Protein AF-A0A849FMC7-F1 (afdb_monomer_lite)

Foldseek 3Di:
DPQAEDELVRDDDPDDDDDDFQDPPPTDDPVCVVPDPHHYDYDDDDDDPDDDRVVVVCVSCVSVVVVVVVDPDPPDDDPVVVVVVVVVVVCVVDPPSVVVVVVVVD

Structure (mmCIF, N/CA/C/O backbone):
data_AF-A0A849FMC7-F1
#
_entry.id   AF-A0A849FMC7-F1
#
loop_
_atom_site.group_PDB
_atom_site.id
_atom_site.type_symbol
_atom_site.label_atom_id
_atom_site.label_alt_id
_atom_site.label_comp_id
_atom_site.label_asym_id
_atom_site.label_entity_id
_atom_site.label_seq_id
_atom_site.pdbx_PDB_ins_code
_atom_site.Cartn_x
_atom_site.Cartn_y
_atom_site.Cartn_z
_atom_site.occupancy
_atom_site.B_iso_or_equiv
_atom_site.auth_seq_id
_atom_site.auth_comp_id
_atom_site.auth_asym_id
_atom_site.auth_atom_id
_atom_site.pdbx_PDB_model_num
ATOM 1 N N . PRO A 1 1 ? 16.428 -19.065 -7.438 1.00 40.06 1 PRO A N 1
ATOM 2 C CA . PRO A 1 1 ? 15.415 -18.124 -6.911 1.00 40.06 1 PRO A CA 1
ATOM 3 C C . PRO A 1 1 ? 14.634 -17.532 -8.083 1.00 40.06 1 PRO A C 1
ATOM 5 O O . PRO A 1 1 ? 15.209 -16.782 -8.868 1.00 40.06 1 PRO A O 1
ATOM 8 N N . ASN A 1 2 ? 13.383 -17.953 -8.272 1.00 37.47 2 ASN A N 1
ATOM 9 C CA . ASN A 1 2 ? 12.539 -17.358 -9.305 1.00 37.47 2 ASN A CA 1
ATOM 10 C C . ASN A 1 2 ? 12.241 -15.921 -8.863 1.00 37.47 2 ASN A C 1
ATOM 12 O O . ASN A 1 2 ? 11.442 -15.686 -7.964 1.00 37.47 2 ASN A O 1
ATOM 16 N N . ASN A 1 3 ? 13.007 -14.978 -9.414 1.00 51.50 3 ASN A N 1
ATOM 17 C CA . ASN A 1 3 ? 12.867 -13.540 -9.209 1.00 51.50 3 ASN A CA 1
ATOM 18 C C . ASN A 1 3 ? 11.619 -13.058 -9.963 1.00 51.50 3 ASN A C 1
ATOM 20 O O . ASN A 1 3 ? 11.740 -12.302 -10.929 1.00 51.50 3 ASN A O 1
ATOM 24 N N . ASP A 1 4 ? 10.434 -13.505 -9.549 1.00 63.59 4 ASP A N 1
ATOM 25 C CA . ASP A 1 4 ? 9.171 -13.138 -10.190 1.00 63.59 4 ASP A CA 1
ATOM 26 C C . ASP A 1 4 ? 8.816 -11.701 -9.797 1.00 63.59 4 ASP A C 1
ATOM 28 O O . ASP A 1 4 ? 8.064 -11.391 -8.872 1.00 63.59 4 ASP A O 1
ATOM 32 N N . THR A 1 5 ? 9.488 -10.788 -10.491 1.00 79.94 5 THR A N 1
ATOM 33 C CA . THR A 1 5 ? 9.199 -9.368 -10.479 1.00 79.94 5 THR A CA 1
ATOM 34 C C . THR A 1 5 ? 7.992 -9.131 -11.374 1.00 79.94 5 THR A C 1
ATOM 36 O O . THR A 1 5 ? 8.040 -9.418 -12.567 1.00 79.94 5 THR A O 1
ATOM 39 N N . CYS A 1 6 ? 6.935 -8.564 -10.810 1.00 89.81 6 CYS A N 1
ATOM 40 C CA . CYS A 1 6 ? 5.720 -8.189 -11.516 1.00 89.81 6 CYS A CA 1
ATOM 41 C C . CYS A 1 6 ? 5.641 -6.661 -11.625 1.00 89.81 6 CYS A C 1
ATOM 43 O O . CYS A 1 6 ? 5.912 -5.938 -10.659 1.00 89.81 6 CYS A O 1
ATOM 45 N N . PHE A 1 7 ? 5.274 -6.151 -12.800 1.00 92.94 7 PHE A N 1
ATOM 46 C CA . PHE A 1 7 ? 4.960 -4.734 -12.945 1.00 92.94 7 PHE A CA 1
ATOM 47 C C . PHE A 1 7 ? 3.591 -4.424 -12.342 1.00 92.94 7 PHE A C 1
ATOM 49 O O . PHE A 1 7 ? 2.678 -5.246 -12.365 1.00 92.94 7 PHE A O 1
ATOM 56 N N . LEU A 1 8 ? 3.442 -3.207 -11.814 1.00 92.75 8 LEU A N 1
ATOM 57 C CA . LEU A 1 8 ? 2.209 -2.757 -11.166 1.00 92.75 8 LEU A CA 1
ATOM 58 C C . LEU A 1 8 ? 0.958 -2.938 -12.040 1.00 92.75 8 LEU A C 1
ATOM 60 O O . LEU A 1 8 ? -0.099 -3.292 -11.524 1.00 92.75 8 LEU A O 1
ATOM 64 N N . GLU A 1 9 ? 1.081 -2.716 -13.347 1.00 90.75 9 GLU A N 1
ATOM 65 C CA . GLU A 1 9 ? -0.028 -2.810 -14.304 1.00 90.75 9 GLU A CA 1
ATOM 66 C C . GLU A 1 9 ? -0.541 -4.253 -14.455 1.00 90.75 9 GLU A C 1
ATOM 68 O O . GLU A 1 9 ? -1.755 -4.500 -14.479 1.00 90.75 9 GLU A O 1
ATOM 73 N N . ASP A 1 10 ? 0.390 -5.208 -14.450 1.00 91.19 10 ASP A N 1
ATOM 74 C CA . ASP A 1 10 ? 0.130 -6.635 -14.641 1.00 91.19 10 ASP A CA 1
ATOM 75 C C . ASP A 1 10 ? -0.288 -7.341 -13.345 1.00 91.19 10 ASP A C 1
ATOM 77 O O . ASP A 1 10 ? -0.806 -8.456 -13.380 1.00 91.19 10 ASP A O 1
ATOM 81 N N . PHE A 1 11 ? -0.115 -6.696 -12.188 1.00 91.19 11 PHE A N 1
ATOM 82 C CA . PHE A 1 11 ? -0.401 -7.310 -10.897 1.00 91.19 11 PHE A CA 1
ATOM 83 C C . PHE A 1 11 ? -1.893 -7.628 -10.723 1.00 91.19 11 PHE A C 1
ATOM 85 O O . PHE A 1 11 ? -2.765 -6.755 -10.832 1.00 91.19 11 PHE A O 1
ATOM 92 N N . VAL A 1 12 ? -2.201 -8.889 -10.418 1.00 87.38 12 VAL A N 1
ATOM 93 C CA . VAL A 1 12 ? -3.565 -9.381 -10.188 1.00 87.38 12 VAL A CA 1
ATOM 94 C C . VAL A 1 12 ? -3.790 -9.559 -8.688 1.00 87.38 12 VAL A C 1
ATOM 96 O O . VAL A 1 12 ? -3.067 -10.295 -8.029 1.00 87.38 12 VAL A O 1
ATOM 99 N N . MET A 1 13 ? -4.809 -8.884 -8.149 1.00 86.69 13 MET A N 1
ATOM 100 C CA . MET A 1 13 ? -5.241 -9.054 -6.759 1.00 86.69 13 MET A CA 1
ATOM 101 C C . MET A 1 13 ? -6.377 -10.067 -6.683 1.00 86.69 13 MET A C 1
ATOM 103 O O . MET A 1 13 ? -7.539 -9.695 -6.791 1.00 86.69 13 MET A O 1
ATOM 107 N N . ASP A 1 14 ? -6.043 -11.339 -6.515 1.00 86.44 14 ASP A N 1
ATOM 108 C CA . ASP A 1 14 ? -6.998 -12.443 -6.358 1.00 86.44 14 ASP A CA 1
ATOM 109 C C . ASP A 1 14 ? -7.019 -13.034 -4.935 1.00 86.44 14 ASP A C 1
ATOM 111 O O . ASP A 1 14 ? -7.977 -13.705 -4.548 1.00 86.44 14 ASP A O 1
ATOM 115 N N . LYS A 1 15 ? -5.996 -12.736 -4.129 1.00 87.81 15 LYS A N 1
ATOM 116 C CA . LYS A 1 15 ? -5.844 -13.160 -2.732 1.00 87.81 15 LYS A CA 1
ATOM 117 C C . LYS A 1 15 ? -5.614 -11.972 -1.798 1.00 87.81 15 LYS A C 1
ATOM 119 O O . LYS A 1 15 ? -5.397 -10.842 -2.229 1.00 87.81 15 LYS A O 1
ATOM 124 N N . LYS A 1 16 ? -5.644 -12.230 -0.486 1.00 90.19 16 LYS A N 1
ATOM 125 C CA . LYS A 1 16 ? -5.228 -11.240 0.519 1.00 90.19 16 LYS A CA 1
ATOM 126 C C . LYS A 1 16 ? -3.765 -10.866 0.267 1.00 90.19 16 LYS A C 1
ATOM 128 O O . LYS A 1 16 ? -2.913 -11.747 0.201 1.00 90.19 16 LYS A O 1
ATOM 133 N N . THR A 1 17 ? -3.486 -9.573 0.140 1.00 91.56 17 THR A N 1
ATOM 134 C CA . THR A 1 17 ? -2.156 -9.059 -0.210 1.00 91.56 17 THR A CA 1
ATOM 135 C C . THR A 1 17 ? -1.663 -8.105 0.868 1.00 91.56 17 THR A C 1
ATOM 137 O O . THR A 1 17 ? -2.371 -7.173 1.245 1.00 91.56 17 THR A O 1
ATOM 140 N N . ALA A 1 18 ? -0.433 -8.318 1.331 1.00 93.38 18 ALA A N 1
ATOM 141 C CA . ALA A 1 18 ? 0.309 -7.365 2.144 1.00 93.38 18 ALA A CA 1
ATOM 142 C C . ALA A 1 18 ? 1.427 -6.758 1.291 1.00 93.38 18 ALA A C 1
ATOM 144 O O . ALA A 1 18 ? 2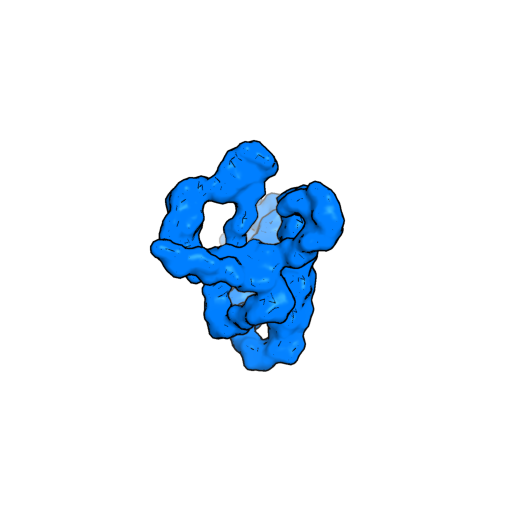.163 -7.479 0.619 1.00 93.38 18 ALA A O 1
ATOM 145 N N . LEU A 1 19 ? 1.536 -5.431 1.304 1.00 93.31 19 LEU A N 1
ATOM 146 C CA . LEU A 1 19 ? 2.592 -4.706 0.607 1.00 93.31 19 LEU A CA 1
ATOM 147 C C . LEU A 1 19 ? 3.618 -4.233 1.629 1.00 93.31 19 LEU A C 1
ATOM 149 O O . LEU A 1 19 ? 3.269 -3.533 2.580 1.00 93.31 19 LEU A O 1
ATOM 153 N N . PHE A 1 20 ? 4.876 -4.592 1.405 1.00 93.06 20 PHE A N 1
ATOM 154 C CA . PHE A 1 20 ? 5.991 -4.153 2.229 1.00 93.06 20 PHE A CA 1
ATOM 155 C C . PHE A 1 20 ? 6.788 -3.092 1.478 1.00 93.06 20 PHE A C 1
ATOM 157 O O . PHE A 1 20 ? 7.164 -3.281 0.322 1.00 93.06 20 PHE A O 1
ATOM 164 N N . PHE A 1 21 ? 7.063 -1.980 2.153 1.00 90.62 21 PHE A N 1
ATOM 165 C CA . PHE A 1 21 ? 7.861 -0.882 1.624 1.00 90.62 21 PHE A CA 1
ATOM 166 C C . PHE A 1 21 ? 9.110 -0.721 2.491 1.00 90.62 21 PHE A C 1
ATOM 168 O O . PHE A 1 21 ? 9.013 -0.658 3.716 1.00 90.62 21 PHE A O 1
ATOM 175 N N . GLY A 1 22 ? 10.281 -0.705 1.857 1.00 84.44 22 GLY A N 1
ATOM 176 C CA . GLY A 1 22 ? 11.570 -0.603 2.538 1.00 84.44 22 GLY A CA 1
ATOM 177 C C . GLY A 1 22 ? 11.948 0.832 2.893 1.00 84.44 22 GLY A C 1
ATOM 178 O O . GLY A 1 22 ? 11.546 1.760 2.204 1.00 84.44 22 GLY A O 1
ATOM 179 N N . THR A 1 23 ? 12.747 1.045 3.935 1.00 79.56 23 THR A N 1
ATOM 180 C CA . THR A 1 23 ? 13.190 2.404 4.295 1.00 79.56 23 THR A CA 1
ATOM 181 C C . THR A 1 23 ? 14.135 2.982 3.235 1.00 79.56 23 THR A C 1
ATOM 183 O O . THR A 1 23 ? 14.787 2.241 2.504 1.00 79.56 23 THR A O 1
ATOM 186 N N . GLU A 1 24 ? 14.255 4.312 3.160 1.00 70.69 24 GLU A N 1
ATOM 187 C CA . GLU A 1 24 ? 15.133 4.980 2.177 1.00 70.69 24 GLU A CA 1
ATOM 188 C C . GLU A 1 24 ? 16.615 4.593 2.317 1.00 70.69 24 GLU A C 1
ATOM 190 O O . GLU A 1 24 ? 17.373 4.708 1.358 1.00 70.69 24 GLU A O 1
ATOM 195 N N . LYS A 1 25 ? 17.032 4.151 3.509 1.00 68.06 25 LYS A N 1
ATOM 196 C CA . LYS A 1 25 ? 18.434 3.875 3.835 1.00 68.06 25 LYS A CA 1
ATOM 197 C C . LYS A 1 25 ? 18.811 2.411 3.637 1.00 68.06 25 LYS A C 1
ATOM 199 O O . LYS A 1 25 ? 19.817 2.125 2.997 1.00 68.06 25 LYS A O 1
ATOM 204 N N . ASP A 1 26 ? 17.995 1.511 4.180 1.00 73.31 26 ASP A N 1
ATOM 205 C CA . ASP A 1 26 ? 18.319 0.084 4.277 1.00 73.31 26 ASP A CA 1
ATOM 206 C C . ASP A 1 26 ? 17.413 -0.785 3.392 1.00 73.31 26 ASP A C 1
ATOM 208 O O . ASP A 1 26 ? 17.641 -1.986 3.254 1.00 73.31 26 ASP A O 1
ATOM 212 N N . GLY A 1 27 ? 16.389 -0.193 2.767 1.00 82.00 27 GLY A N 1
ATOM 213 C CA . GLY A 1 27 ? 15.417 -0.924 1.967 1.00 82.00 27 GLY A CA 1
ATOM 214 C C . GLY A 1 27 ? 14.571 -1.876 2.815 1.00 82.00 27 GLY A C 1
ATOM 215 O O . GLY A 1 27 ? 14.167 -1.553 3.936 1.00 82.00 27 GLY A O 1
ATOM 216 N N . LEU A 1 28 ? 14.215 -3.023 2.233 1.00 87.06 28 LEU A N 1
ATOM 217 C CA . LEU A 1 28 ? 13.494 -4.093 2.923 1.00 87.06 28 LEU A CA 1
ATOM 218 C C . LEU A 1 28 ? 14.479 -4.987 3.675 1.00 87.06 28 LEU A C 1
ATOM 220 O O . LEU A 1 28 ? 15.585 -5.244 3.200 1.00 87.06 28 LEU A O 1
ATOM 224 N N . SER A 1 29 ? 14.057 -5.496 4.833 1.00 89.12 29 SER A N 1
ATOM 225 C CA . SER A 1 29 ? 14.874 -6.448 5.580 1.00 89.12 29 SER A CA 1
ATOM 226 C C . SER A 1 29 ? 15.037 -7.752 4.792 1.00 89.12 29 SER A C 1
ATOM 228 O O . SER A 1 29 ? 14.185 -8.122 3.976 1.00 89.12 29 SER A O 1
ATOM 230 N N . LYS A 1 30 ? 16.138 -8.467 5.040 1.00 87.94 30 LYS A N 1
ATOM 231 C CA . LYS A 1 30 ? 16.428 -9.725 4.338 1.00 87.94 30 LYS A CA 1
ATOM 232 C C . LYS A 1 30 ? 15.352 -10.774 4.593 1.00 87.94 30 LYS A C 1
ATOM 234 O O . LYS A 1 30 ? 15.024 -11.522 3.684 1.00 87.94 30 LYS A O 1
ATOM 239 N N . GLU A 1 31 ? 14.795 -10.790 5.796 1.00 90.62 31 GLU A N 1
ATOM 240 C CA . GLU A 1 31 ? 13.723 -11.692 6.209 1.00 90.62 31 GLU A CA 1
ATOM 241 C C . GLU A 1 31 ? 12.466 -11.437 5.371 1.00 90.62 31 GLU A C 1
ATOM 243 O O . GLU A 1 31 ? 11.920 -12.364 4.784 1.00 90.62 31 GLU A O 1
ATOM 248 N N . VAL A 1 32 ? 12.060 -10.170 5.214 1.00 90.00 32 VAL A N 1
ATOM 249 C CA . VAL A 1 32 ? 10.912 -9.812 4.365 1.00 90.00 32 VAL A CA 1
ATOM 250 C C . VAL A 1 32 ? 11.168 -10.180 2.906 1.00 90.00 32 VAL A C 1
ATOM 252 O O . VAL A 1 32 ? 10.274 -10.686 2.240 1.00 90.00 32 VAL A O 1
ATOM 255 N N . MET A 1 33 ? 12.383 -9.956 2.399 1.00 88.06 33 MET A N 1
ATOM 256 C CA . MET A 1 33 ? 12.731 -10.327 1.024 1.00 88.06 33 MET A CA 1
ATOM 257 C C . MET A 1 33 ? 12.741 -11.844 0.789 1.00 88.06 33 MET A C 1
ATOM 259 O O . MET A 1 33 ? 12.499 -12.270 -0.336 1.00 88.06 33 MET A O 1
ATOM 263 N N . GLN A 1 34 ? 13.054 -12.645 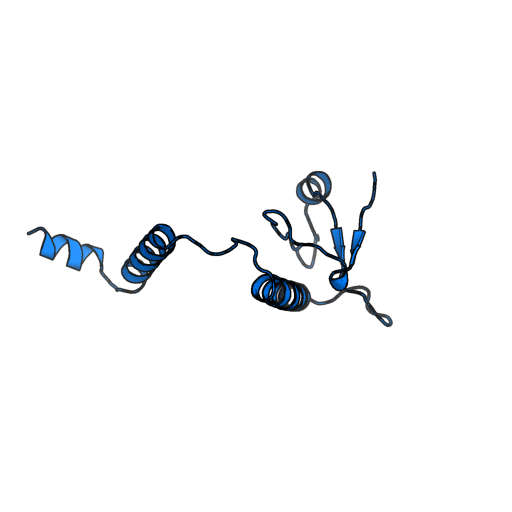1.811 1.00 90.81 34 GLN A N 1
ATOM 264 C CA . GLN A 1 34 ? 13.090 -14.109 1.724 1.00 90.81 34 GLN A CA 1
ATOM 265 C C . GLN A 1 34 ? 11.696 -14.735 1.807 1.00 90.81 34 GLN A C 1
ATOM 267 O O . GLN A 1 34 ? 11.440 -15.712 1.110 1.00 90.81 34 GLN A O 1
ATOM 272 N N . GLU A 1 35 ? 10.807 -14.157 2.615 1.00 92.44 35 GLU A N 1
ATOM 273 C CA . GLU A 1 35 ? 9.435 -14.644 2.818 1.00 92.44 35 GLU A CA 1
ATOM 274 C C . GLU A 1 35 ? 8.422 -14.048 1.823 1.00 92.44 35 GLU A C 1
ATOM 276 O O . GLU A 1 35 ? 7.242 -14.394 1.843 1.00 92.44 35 GLU A O 1
ATOM 281 N N . ALA A 1 36 ? 8.844 -13.119 0.959 1.00 91.75 36 ALA A N 1
ATOM 282 C CA . ALA A 1 36 ? 7.955 -12.499 -0.015 1.00 91.75 36 ALA A CA 1
ATOM 283 C C . ALA A 1 36 ? 7.564 -13.470 -1.142 1.00 91.75 36 ALA A C 1
ATOM 285 O O . ALA A 1 36 ? 8.418 -14.048 -1.811 1.00 91.75 36 ALA A O 1
ATOM 286 N N . ASP A 1 37 ? 6.261 -13.530 -1.436 1.00 90.94 37 ASP A N 1
ATOM 287 C CA . ASP A 1 37 ? 5.706 -14.253 -2.592 1.00 90.94 37 ASP A CA 1
ATOM 288 C C . ASP A 1 37 ? 6.184 -13.688 -3.948 1.00 90.94 37 ASP A C 1
ATOM 290 O O . ASP A 1 37 ? 6.091 -14.363 -4.971 1.00 90.94 37 ASP A O 1
ATOM 294 N N . GLY A 1 38 ? 6.635 -12.430 -3.990 1.00 89.50 38 GLY A N 1
ATOM 295 C CA . GLY A 1 38 ? 7.068 -11.763 -5.217 1.00 89.50 38 GLY A CA 1
ATOM 296 C C . GLY A 1 38 ? 7.403 -10.287 -5.014 1.00 89.50 38 GLY A C 1
ATOM 297 O O . GLY A 1 38 ? 7.211 -9.728 -3.932 1.00 89.50 38 GLY A O 1
ATOM 298 N N . PHE A 1 39 ? 7.892 -9.641 -6.076 1.00 90.31 39 PHE A N 1
ATOM 299 C CA . PHE A 1 39 ? 8.331 -8.241 -6.037 1.00 90.31 39 PHE A CA 1
ATOM 300 C C . PHE A 1 39 ? 7.522 -7.378 -7.002 1.00 90.31 39 PHE A C 1
ATOM 302 O O . PHE A 1 39 ? 7.463 -7.660 -8.196 1.00 90.31 39 PHE A O 1
ATOM 309 N N . LEU A 1 40 ? 6.938 -6.291 -6.499 1.00 91.62 40 LEU A N 1
ATOM 310 C CA . LEU A 1 40 ? 6.157 -5.346 -7.294 1.00 91.62 40 LEU A CA 1
ATOM 311 C C . LEU A 1 40 ? 7.028 -4.163 -7.731 1.00 91.62 40 LEU A C 1
ATOM 313 O O . LEU A 1 40 ? 7.699 -3.556 -6.895 1.00 91.62 40 LEU A O 1
ATOM 317 N N . LYS A 1 41 ? 7.000 -3.801 -9.0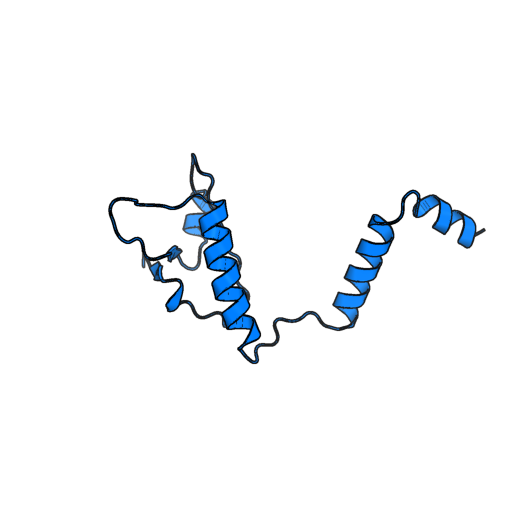17 1.00 91.25 41 LYS A N 1
ATOM 318 C CA . LYS A 1 41 ? 7.745 -2.645 -9.543 1.00 91.25 41 LYS A CA 1
ATOM 319 C C . LYS A 1 41 ? 6.853 -1.645 -10.264 1.00 91.25 41 LYS A C 1
ATOM 321 O O . LYS A 1 41 ? 5.986 -2.009 -11.055 1.00 91.25 41 LYS A O 1
ATOM 326 N N . ILE A 1 42 ? 7.134 -0.365 -10.031 1.00 92.25 42 ILE A N 1
ATOM 327 C CA . ILE A 1 42 ? 6.646 0.734 -10.865 1.00 92.25 42 ILE A CA 1
ATOM 328 C C . ILE A 1 42 ? 7.629 0.867 -12.041 1.00 92.25 42 ILE A C 1
ATOM 330 O O . ILE A 1 42 ? 8.834 0.958 -11.789 1.00 92.25 42 ILE A O 1
ATOM 334 N N . PRO A 1 43 ? 7.169 0.862 -13.303 1.00 89.69 43 PRO A N 1
ATOM 335 C CA . PRO A 1 43 ? 8.043 1.095 -14.448 1.00 89.69 43 PRO A CA 1
ATOM 336 C C . PRO A 1 43 ? 8.741 2.457 -14.340 1.00 89.69 43 PRO A C 1
ATOM 338 O O . PRO A 1 43 ? 8.080 3.494 -14.287 1.00 89.69 43 PRO A O 1
ATOM 341 N N . MET A 1 44 ? 10.075 2.457 -14.293 1.00 91.00 44 MET A N 1
ATOM 342 C CA . MET A 1 44 ? 10.883 3.679 -14.323 1.00 91.00 44 MET A CA 1
ATOM 343 C C . MET A 1 44 ? 11.264 4.001 -15.768 1.00 91.00 44 MET A C 1
ATOM 345 O O . MET A 1 44 ? 11.713 3.126 -16.506 1.00 91.00 44 MET A O 1
ATOM 349 N N . VAL A 1 45 ? 11.107 5.262 -16.167 1.00 87.75 45 VAL A N 1
ATOM 350 C CA . VAL A 1 45 ? 11.536 5.768 -17.477 1.00 87.75 45 VAL A CA 1
ATOM 351 C C . VAL A 1 45 ? 12.465 6.956 -17.244 1.00 87.75 45 VAL A C 1
ATOM 353 O O . VAL A 1 45 ? 12.094 7.909 -16.560 1.00 87.75 45 VAL A O 1
ATOM 356 N N . GLY A 1 46 ? 13.671 6.907 -17.813 1.00 87.38 46 GLY A N 1
ATOM 357 C CA . GLY A 1 46 ? 14.701 7.936 -17.645 1.00 87.38 46 GLY A CA 1
ATOM 358 C C . GLY A 1 46 ? 15.850 7.489 -16.739 1.00 87.38 46 GLY A C 1
ATOM 359 O O . GLY A 1 46 ? 16.120 6.300 -16.613 1.00 87.38 46 GLY A O 1
ATOM 360 N N . PHE A 1 47 ? 16.553 8.453 -16.140 1.00 88.44 47 PHE A N 1
ATOM 361 C CA . PHE A 1 47 ? 17.788 8.202 -15.381 1.00 88.44 47 PHE A CA 1
ATOM 362 C C . PHE A 1 47 ? 17.571 7.873 -13.899 1.00 88.44 47 PHE A C 1
ATOM 364 O O . PHE A 1 47 ? 18.527 7.524 -13.215 1.00 88.44 47 PHE A O 1
ATOM 371 N N . THR A 1 48 ? 16.350 8.033 -13.381 1.00 87.94 48 THR A N 1
ATOM 372 C CA . THR A 1 48 ? 16.063 7.717 -11.978 1.00 87.94 48 THR A CA 1
ATOM 373 C C . THR A 1 48 ? 15.763 6.234 -11.822 1.00 87.94 48 THR A C 1
ATOM 375 O O . THR A 1 48 ? 14.952 5.673 -12.556 1.00 87.94 48 THR A O 1
ATOM 378 N N . GLU A 1 49 ? 16.403 5.602 -10.846 1.00 83.62 49 GLU A N 1
ATOM 379 C CA . GLU A 1 49 ? 16.219 4.176 -10.556 1.00 83.62 49 GLU A CA 1
ATOM 380 C C . GLU A 1 49 ? 15.119 3.929 -9.515 1.00 83.62 49 GLU A C 1
ATOM 382 O O . GLU A 1 49 ? 14.681 2.796 -9.321 1.00 83.62 49 GLU A O 1
ATOM 387 N N . SER A 1 50 ? 14.658 4.984 -8.836 1.00 86.38 50 SER A N 1
ATOM 388 C CA . SER A 1 50 ? 13.627 4.889 -7.806 1.00 86.38 50 SER A CA 1
ATOM 389 C C . SER A 1 50 ? 12.825 6.181 -7.655 1.00 86.38 50 SER A C 1
ATOM 391 O O . SER A 1 50 ? 13.202 7.253 -8.137 1.00 86.38 50 SER A O 1
ATOM 393 N N . LEU A 1 51 ? 11.689 6.061 -6.972 1.00 89.38 51 LEU A N 1
ATOM 394 C CA . LEU A 1 51 ? 10.891 7.178 -6.485 1.00 89.38 51 LEU A CA 1
ATOM 395 C C . LEU A 1 51 ? 10.985 7.229 -4.962 1.00 89.38 51 LEU A C 1
ATOM 397 O O . LEU A 1 51 ? 11.260 6.220 -4.310 1.00 89.38 51 LEU A O 1
ATOM 401 N N . ASN A 1 52 ? 10.666 8.388 -4.387 1.00 90.88 52 ASN A N 1
ATOM 402 C CA . ASN A 1 52 ? 10.466 8.499 -2.946 1.00 90.88 52 ASN A CA 1
ATOM 403 C C . ASN A 1 52 ? 9.466 7.431 -2.459 1.00 90.88 52 ASN A C 1
ATOM 405 O O . ASN A 1 52 ? 8.472 7.143 -3.137 1.00 90.88 52 ASN A O 1
ATOM 409 N N . ILE A 1 53 ? 9.709 6.853 -1.280 1.00 90.44 53 ILE A N 1
ATOM 410 C CA . ILE A 1 53 ? 8.869 5.778 -0.740 1.00 90.44 53 ILE A CA 1
ATOM 411 C C . ILE A 1 53 ? 7.396 6.187 -0.624 1.00 90.44 53 ILE A C 1
ATOM 413 O O . ILE A 1 53 ? 6.518 5.414 -1.006 1.00 90.44 53 ILE A O 1
ATOM 417 N N . SER A 1 54 ? 7.109 7.405 -0.158 1.00 93.19 54 SER A N 1
ATOM 418 C CA . SER A 1 54 ? 5.730 7.882 -0.012 1.00 93.19 54 SER A CA 1
ATOM 419 C C . SER A 1 54 ? 5.032 8.011 -1.367 1.00 93.19 54 SER A C 1
ATOM 421 O O . SER A 1 54 ? 3.866 7.642 -1.503 1.00 93.19 54 SER A O 1
ATOM 423 N N . VAL A 1 55 ? 5.768 8.446 -2.395 1.00 93.94 55 VAL A N 1
ATOM 424 C CA . VAL A 1 55 ? 5.271 8.558 -3.771 1.00 93.94 55 VAL A CA 1
ATOM 425 C C . VAL A 1 55 ? 5.013 7.170 -4.356 1.00 93.94 55 VAL A C 1
ATOM 427 O O . VAL A 1 55 ? 3.949 6.9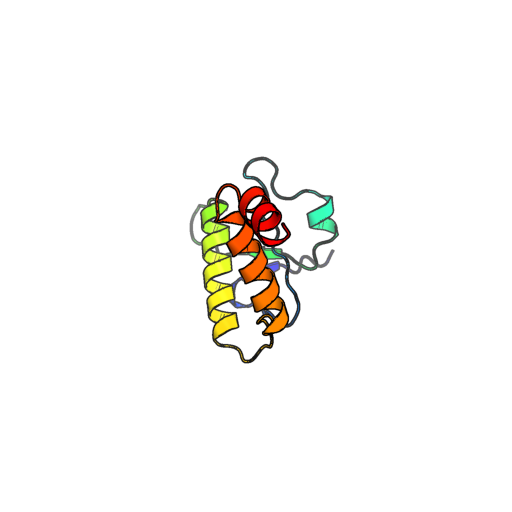34 -4.925 1.00 93.94 55 VAL A O 1
ATOM 430 N N . SER A 1 56 ? 5.936 6.228 -4.155 1.00 93.12 56 SER A N 1
ATOM 431 C CA . SER A 1 56 ? 5.772 4.833 -4.576 1.00 93.12 56 SER A CA 1
ATOM 432 C C . SER A 1 56 ? 4.540 4.191 -3.933 1.00 93.12 56 SER A C 1
ATOM 434 O O . SER A 1 56 ? 3.717 3.592 -4.628 1.00 93.12 56 SER A O 1
ATOM 436 N N . ALA A 1 57 ? 4.372 4.365 -2.618 1.00 94.50 57 ALA A N 1
ATOM 437 C CA . ALA A 1 57 ? 3.221 3.857 -1.880 1.00 94.50 57 ALA A CA 1
ATOM 438 C C . ALA A 1 57 ? 1.909 4.473 -2.381 1.00 94.50 57 ALA A C 1
ATOM 440 O O . ALA A 1 57 ? 0.948 3.743 -2.625 1.00 94.50 57 ALA A O 1
ATOM 441 N N . ALA A 1 58 ? 1.875 5.790 -2.603 1.00 96.50 58 ALA A N 1
ATOM 442 C CA . ALA A 1 58 ? 0.699 6.473 -3.131 1.00 96.50 58 ALA A CA 1
ATOM 443 C C . ALA A 1 58 ? 0.304 5.954 -4.524 1.00 96.50 58 ALA A C 1
ATOM 445 O O . ALA A 1 58 ? -0.867 5.646 -4.745 1.00 96.50 58 ALA A O 1
ATOM 446 N N . ILE A 1 59 ? 1.265 5.801 -5.444 1.00 96.19 59 ILE A N 1
ATOM 447 C CA . ILE A 1 59 ? 1.021 5.286 -6.802 1.00 96.19 59 ILE A CA 1
ATOM 448 C C . ILE A 1 59 ? 0.454 3.865 -6.749 1.00 96.19 59 ILE A C 1
ATOM 450 O O . ILE A 1 59 ? -0.578 3.588 -7.366 1.00 96.19 59 ILE A O 1
ATOM 454 N N . ILE A 1 60 ? 1.099 2.976 -5.986 1.00 95.75 60 ILE A N 1
ATOM 455 C CA . ILE A 1 60 ? 0.682 1.575 -5.872 1.00 95.75 60 ILE A CA 1
ATOM 456 C C . ILE A 1 60 ? -0.716 1.481 -5.257 1.00 95.75 60 ILE A C 1
ATOM 458 O O . ILE A 1 60 ? -1.604 0.862 -5.842 1.00 95.75 60 ILE A O 1
ATOM 462 N N . LEU A 1 61 ? -0.945 2.127 -4.110 1.00 95.56 61 LEU A N 1
ATOM 463 C CA . LEU A 1 61 ? -2.234 2.070 -3.418 1.00 95.56 61 LEU A CA 1
ATOM 464 C C . LEU A 1 61 ? -3.361 2.661 -4.264 1.00 95.56 61 LEU A C 1
ATOM 466 O O . LEU A 1 61 ? -4.442 2.076 -4.326 1.00 95.56 61 LEU A O 1
ATOM 470 N N . GLN A 1 62 ? -3.119 3.781 -4.949 1.00 96.88 62 GLN A N 1
ATOM 471 C CA . GLN A 1 62 ? -4.117 4.396 -5.817 1.00 96.88 62 GLN A CA 1
ATOM 472 C C . GLN A 1 62 ? -4.486 3.476 -6.986 1.00 96.88 62 GLN A C 1
ATOM 474 O O . GLN A 1 62 ? -5.675 3.280 -7.262 1.00 96.88 62 GLN A O 1
ATOM 479 N N . HIS A 1 63 ? -3.489 2.893 -7.658 1.00 95.75 63 HIS A N 1
ATOM 480 C CA . HIS A 1 63 ? -3.706 1.989 -8.786 1.00 95.75 63 HIS A CA 1
ATOM 481 C C . HIS A 1 63 ? -4.479 0.737 -8.354 1.00 95.75 63 HIS A C 1
ATOM 483 O O . HIS A 1 63 ? -5.536 0.424 -8.910 1.00 95.75 63 HIS A O 1
ATOM 489 N N . LEU A 1 64 ? -3.999 0.064 -7.306 1.00 94.19 64 LEU A N 1
ATOM 490 C CA . LEU A 1 64 ? -4.598 -1.167 -6.803 1.00 94.19 64 LEU A CA 1
ATOM 491 C C . LEU A 1 64 ? -6.001 -0.929 -6.240 1.00 94.19 64 LEU A C 1
ATOM 493 O O . LEU A 1 64 ? -6.929 -1.637 -6.619 1.00 94.19 64 LEU A O 1
ATOM 497 N N . SER A 1 65 ? -6.208 0.107 -5.424 1.00 93.12 65 SER A N 1
ATOM 498 C CA . SER A 1 65 ? -7.537 0.447 -4.890 1.00 93.12 65 SER A CA 1
ATOM 499 C C . SER A 1 65 ? -8.540 0.752 -6.006 1.00 93.12 65 SER A C 1
ATOM 501 O O . SER A 1 65 ? -9.690 0.314 -5.949 1.00 93.12 65 SER A O 1
ATOM 503 N N . THR A 1 66 ? -8.104 1.437 -7.069 1.00 93.94 66 THR A N 1
ATOM 504 C CA . THR A 1 66 ? -8.953 1.703 -8.240 1.00 93.94 66 THR A CA 1
ATOM 505 C C . THR A 1 66 ? -9.332 0.410 -8.963 1.00 93.94 66 THR A C 1
ATOM 507 O O . THR A 1 66 ? -10.504 0.216 -9.288 1.00 93.94 66 THR A O 1
ATOM 510 N N . LYS A 1 67 ? -8.368 -0.493 -9.189 1.00 92.44 67 LYS A N 1
ATOM 511 C CA . LYS A 1 67 ? -8.600 -1.802 -9.823 1.00 92.44 67 LYS A CA 1
ATOM 512 C C . LYS A 1 67 ? -9.540 -2.666 -8.975 1.00 92.44 67 LYS A C 1
ATOM 514 O O . LYS A 1 67 ? -10.527 -3.174 -9.497 1.00 92.44 67 LYS A O 1
ATOM 519 N N . LEU A 1 68 ? -9.304 -2.732 -7.665 1.00 91.88 68 LEU A N 1
ATOM 520 C CA . LEU A 1 68 ? -10.100 -3.502 -6.707 1.00 91.88 68 LEU A CA 1
ATOM 521 C C . LEU A 1 68 ? -11.561 -3.044 -6.655 1.00 91.88 68 LEU A C 1
ATOM 523 O O . LEU A 1 68 ? -12.471 -3.865 -6.687 1.00 91.88 68 LEU A O 1
ATOM 527 N N . ARG A 1 69 ? -11.805 -1.727 -6.628 1.00 90.75 69 ARG A N 1
ATOM 528 C CA . ARG A 1 69 ? -13.166 -1.156 -6.609 1.00 90.75 69 ARG A CA 1
ATOM 529 C C . ARG A 1 69 ? -13.946 -1.401 -7.900 1.00 90.75 69 ARG A C 1
ATOM 531 O O . ARG A 1 69 ? -15.169 -1.321 -7.881 1.00 90.75 69 ARG A O 1
ATOM 538 N N . ARG A 1 70 ? -13.253 -1.668 -9.012 1.00 91.06 70 ARG A N 1
ATOM 539 C CA . ARG A 1 70 ? -13.863 -2.037 -10.300 1.00 91.06 70 ARG A CA 1
ATOM 540 C C . ARG A 1 70 ? -14.127 -3.539 -10.422 1.00 91.06 70 ARG A C 1
ATOM 542 O O . ARG A 1 70 ? -14.867 -3.944 -11.311 1.00 91.06 70 ARG A O 1
ATOM 549 N N . GLN A 1 71 ? -13.523 -4.356 -9.565 1.00 87.94 71 GLN A N 1
ATOM 550 C CA . GLN A 1 71 ? -13.691 -5.805 -9.558 1.00 87.94 71 GLN A CA 1
ATOM 551 C C . GLN A 1 71 ? -14.802 -6.225 -8.590 1.00 87.94 71 GLN A C 1
ATOM 553 O O . GLN A 1 71 ? -15.012 -5.612 -7.546 1.00 87.94 71 GLN A O 1
ATOM 558 N N . ALA A 1 72 ? -15.482 -7.324 -8.912 1.00 84.19 72 ALA A N 1
ATOM 559 C CA . ALA A 1 72 ? -16.524 -7.917 -8.074 1.00 84.19 72 ALA A CA 1
ATOM 560 C C . ALA A 1 72 ? -15.947 -8.869 -7.003 1.00 84.19 72 ALA A C 1
ATOM 562 O O . ALA A 1 72 ? -16.487 -9.947 -6.768 1.00 84.19 72 ALA A O 1
ATOM 563 N N . LEU A 1 73 ? -14.820 -8.505 -6.382 1.00 86.69 73 LEU A N 1
ATOM 564 C CA . LEU A 1 73 ? -14.198 -9.306 -5.324 1.00 86.69 73 LEU A CA 1
ATOM 565 C C . LEU A 1 73 ? -14.791 -8.953 -3.949 1.00 86.69 73 LEU A C 1
ATOM 567 O O . LEU A 1 73 ? -15.036 -7.774 -3.680 1.00 86.69 73 LEU A O 1
ATOM 571 N N . PRO A 1 74 ? -14.983 -9.926 -3.041 1.00 88.88 74 PRO A N 1
ATOM 572 C CA . PRO A 1 74 ? -15.483 -9.679 -1.690 1.00 88.88 74 PRO A CA 1
ATOM 573 C C . PRO A 1 74 ? -14.363 -9.157 -0.770 1.00 88.88 74 PRO A C 1
ATOM 575 O O . PRO A 1 74 ? -13.918 -9.836 0.149 1.00 88.88 74 PRO A O 1
ATOM 578 N N . TRP A 1 75 ? -13.871 -7.946 -1.036 1.00 89.06 75 TRP A N 1
ATOM 579 C CA . TRP A 1 75 ? -12.808 -7.297 -0.249 1.00 89.06 75 TRP A CA 1
ATOM 580 C C . TRP A 1 75 ? -13.335 -6.432 0.902 1.00 89.06 75 TRP A C 1
ATOM 582 O O . TRP A 1 75 ? -12.562 -5.962 1.736 1.00 89.06 75 TRP A O 1
ATOM 592 N N . GLN A 1 76 ? -14.639 -6.159 0.919 1.00 91.19 76 GLN A N 1
ATOM 593 C CA . GLN A 1 76 ? -15.262 -5.308 1.925 1.00 91.19 76 GLN A CA 1
ATOM 594 C C . GLN A 1 76 ? -15.467 -6.070 3.230 1.00 91.19 76 GLN A C 1
ATOM 596 O O . GLN A 1 76 ? -15.800 -7.251 3.226 1.00 91.19 76 GLN A O 1
AT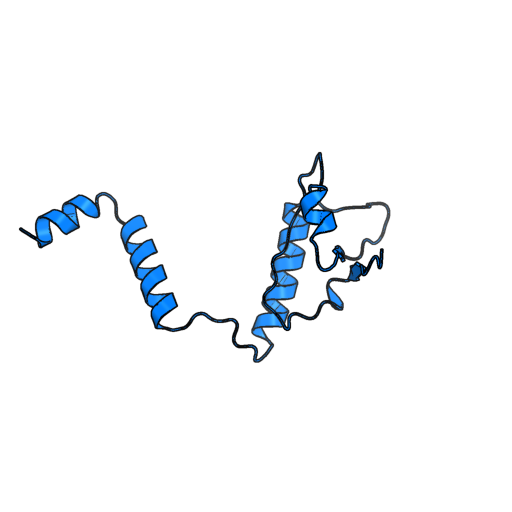OM 601 N N . LEU A 1 77 ? -15.350 -5.346 4.339 1.00 93.81 77 LEU A N 1
ATOM 602 C CA . LEU A 1 77 ? -15.782 -5.827 5.645 1.00 93.81 77 LEU A CA 1
ATOM 603 C C . LEU A 1 77 ? -17.283 -6.144 5.642 1.00 93.81 77 LEU A C 1
ATOM 605 O O . LEU A 1 77 ? -18.076 -5.444 4.997 1.00 93.81 77 LEU A O 1
ATOM 609 N N . SER A 1 78 ? -17.663 -7.153 6.418 1.00 95.94 78 SER A N 1
ATOM 610 C CA . SER A 1 78 ? -19.056 -7.417 6.772 1.00 95.94 78 SER A CA 1
ATOM 611 C C . SER A 1 78 ? -19.659 -6.258 7.574 1.00 95.94 78 SER A C 1
ATOM 613 O O . SER A 1 78 ? -18.953 -5.401 8.114 1.00 95.94 78 SER A O 1
ATOM 615 N N . ASP A 1 79 ? -20.986 -6.210 7.665 1.00 96.69 79 ASP A N 1
ATOM 616 C CA . ASP A 1 79 ? -21.666 -5.135 8.392 1.00 96.69 79 ASP A CA 1
ATOM 617 C C . ASP A 1 79 ? -21.409 -5.184 9.906 1.00 96.69 79 ASP A C 1
ATOM 619 O O . ASP A 1 79 ? -21.316 -4.128 10.532 1.00 96.69 79 ASP A O 1
ATOM 623 N N . SER A 1 80 ? -21.202 -6.376 10.480 1.00 97.12 80 SER A N 1
ATOM 624 C CA . SER A 1 80 ? -20.783 -6.530 11.879 1.00 97.12 80 SER A CA 1
ATOM 625 C C . SER A 1 80 ? -19.373 -5.987 12.110 1.00 97.12 80 SER A C 1
ATOM 627 O O . SER A 1 80 ? -19.185 -5.154 12.990 1.00 97.12 80 SER A O 1
ATOM 629 N N . GLU A 1 81 ? -18.403 -6.345 11.259 1.00 97.00 81 GLU A N 1
ATOM 630 C CA . GLU A 1 81 ? -17.026 -5.835 11.372 1.00 97.00 81 GLU A CA 1
ATOM 631 C C . GLU A 1 81 ? -16.972 -4.307 11.209 1.00 97.00 81 GLU A C 1
ATOM 633 O O . GLU A 1 81 ? -16.256 -3.617 11.937 1.00 97.00 81 GLU A O 1
ATOM 638 N N . LYS A 1 82 ? -17.763 -3.744 10.283 1.00 96.75 82 LYS A N 1
ATOM 639 C CA . LYS A 1 82 ? -17.894 -2.285 10.134 1.00 96.75 82 LYS A CA 1
ATOM 640 C C . LYS A 1 82 ? -18.450 -1.635 11.399 1.00 96.75 82 LYS A C 1
ATOM 642 O O . LYS A 1 82 ? -18.017 -0.535 11.743 1.00 96.75 82 LYS A O 1
ATOM 647 N N . MET A 1 83 ? -19.430 -2.263 12.049 1.00 96.44 83 MET A N 1
ATOM 648 C CA . MET A 1 83 ? -20.035 -1.745 13.275 1.00 96.44 83 MET A CA 1
ATOM 649 C C . MET A 1 83 ? -19.032 -1.741 14.430 1.00 96.44 83 MET A C 1
ATOM 651 O O . MET A 1 83 ? -18.894 -0.719 15.102 1.00 96.44 83 MET A O 1
ATOM 655 N N . ASP A 1 84 ? -18.286 -2.831 14.600 1.00 96.75 84 ASP A N 1
ATOM 656 C CA . ASP A 1 84 ? -17.286 -2.967 15.662 1.00 96.75 84 ASP A CA 1
ATOM 657 C C . ASP A 1 84 ? -16.184 -1.906 15.537 1.00 96.75 84 ASP A C 1
ATOM 659 O O . ASP A 1 84 ? -15.891 -1.189 16.498 1.00 96.75 84 ASP A O 1
ATOM 663 N N . ILE A 1 85 ? -15.642 -1.718 14.327 1.00 95.75 85 ILE A N 1
ATOM 664 C CA . ILE A 1 85 ? -14.616 -0.697 14.060 1.00 95.75 85 ILE A CA 1
ATOM 665 C C . ILE A 1 85 ? -15.169 0.715 14.281 1.00 95.75 85 ILE A C 1
ATOM 667 O O . ILE A 1 85 ? -14.497 1.563 14.871 1.00 95.75 85 ILE A O 1
ATOM 671 N N . ARG A 1 86 ? -16.402 0.992 13.834 1.00 94.56 86 ARG A N 1
ATOM 672 C CA . ARG A 1 86 ? -17.041 2.298 14.057 1.00 94.56 86 ARG A CA 1
ATOM 673 C C . ARG A 1 86 ? -17.196 2.590 15.542 1.00 94.56 86 ARG A C 1
ATOM 675 O O . ARG A 1 86 ? -16.846 3.687 15.965 1.00 94.56 86 ARG A O 1
ATOM 682 N N . LEU A 1 87 ? -17.672 1.622 16.322 1.00 92.94 87 LEU A N 1
ATOM 683 C CA . LEU A 1 87 ? -17.813 1.761 17.769 1.00 92.94 87 LEU A CA 1
ATOM 684 C C . LEU A 1 87 ? -16.460 2.049 18.430 1.00 92.94 87 LEU A C 1
ATOM 686 O O . LEU A 1 87 ? -16.364 2.936 19.279 1.00 92.94 87 LEU A O 1
ATOM 690 N N . GLU A 1 88 ? -15.412 1.332 18.028 1.00 93.25 88 GLU A N 1
ATOM 691 C CA . GLU A 1 88 ? -14.055 1.549 18.526 1.00 93.25 88 GLU A CA 1
ATOM 692 C C . GLU A 1 88 ? -13.558 2.972 18.228 1.00 93.25 88 GLU A C 1
ATOM 694 O O . GLU A 1 88 ? -13.069 3.667 19.123 1.00 93.25 88 GLU A O 1
ATOM 699 N N . TRP A 1 89 ? -13.721 3.444 16.990 1.00 93.44 89 TRP A N 1
ATOM 700 C CA . TRP A 1 89 ? -13.327 4.798 16.600 1.00 93.44 89 TRP A CA 1
ATOM 701 C C . TRP A 1 89 ? -14.145 5.867 17.318 1.00 93.44 89 TRP A C 1
ATOM 703 O O . TRP A 1 89 ? -13.581 6.868 17.755 1.00 93.44 89 TRP A O 1
ATOM 713 N N . THR A 1 90 ? -15.449 5.648 17.509 1.00 90.88 90 THR A N 1
ATOM 714 C CA . THR A 1 90 ? -16.297 6.559 18.282 1.00 90.88 90 THR A CA 1
ATOM 715 C C . THR A 1 90 ? -15.793 6.687 19.717 1.00 90.88 90 THR A C 1
ATOM 717 O O . THR A 1 90 ? -15.597 7.812 20.178 1.00 90.88 90 THR A O 1
ATOM 720 N N . LYS A 1 91 ? -15.487 5.571 20.395 1.00 88.69 91 LYS A N 1
ATOM 721 C CA . LYS A 1 91 ? -14.907 5.593 21.750 1.00 88.69 91 LYS A CA 1
ATOM 722 C C . LYS A 1 91 ? -13.597 6.380 21.800 1.00 88.69 91 LYS A C 1
ATOM 724 O O . LYS A 1 91 ? -13.412 7.182 22.706 1.00 88.69 91 LYS A O 1
ATOM 729 N N . LYS A 1 92 ? -12.720 6.196 20.806 1.00 88.06 92 LYS A N 1
ATOM 730 C CA . LYS A 1 92 ? -11.433 6.909 20.703 1.00 88.06 92 LYS A CA 1
ATOM 731 C C . LYS A 1 92 ? -11.574 8.396 20.364 1.00 88.06 92 LYS A C 1
ATOM 733 O O . LYS A 1 92 ? -10.686 9.173 20.690 1.00 88.06 92 LYS A O 1
ATOM 738 N N . SER A 1 93 ? -12.659 8.792 19.700 1.00 88.75 93 SER A N 1
ATOM 739 C CA . SER A 1 93 ? -12.897 10.184 19.291 1.00 88.75 93 SER A CA 1
ATOM 740 C C . SER A 1 93 ? -13.461 11.074 20.404 1.00 88.75 93 SER A C 1
ATOM 742 O O . SER A 1 93 ? -13.390 12.298 20.304 1.00 88.75 93 SER A O 1
ATOM 744 N N . ILE A 1 94 ? -14.028 10.478 21.458 1.00 87.69 94 ILE A N 1
ATOM 745 C CA . ILE A 1 94 ? -14.643 11.199 22.573 1.00 87.69 94 ILE A CA 1
ATOM 746 C C . ILE A 1 94 ? -13.641 11.284 23.725 1.00 87.69 94 ILE A C 1
ATOM 748 O O . ILE A 1 94 ? -13.246 10.274 24.307 1.00 87.69 94 ILE A O 1
ATOM 752 N N . ASN A 1 95 ? -13.266 12.508 24.095 1.00 75.44 95 ASN A N 1
ATOM 753 C CA . ASN A 1 95 ? -12.471 12.747 25.296 1.00 75.44 95 ASN A CA 1
ATOM 754 C C . ASN A 1 95 ? -13.239 12.267 26.537 1.00 75.44 95 ASN A C 1
ATOM 756 O O . ASN A 1 95 ? -14.425 12.555 26.686 1.00 75.44 95 ASN A O 1
ATOM 760 N N . SER A 1 96 ? -12.554 11.558 27.437 1.00 78.88 96 SER A N 1
ATOM 761 C CA . SER A 1 96 ? -13.132 11.056 28.695 1.00 78.88 96 SER A CA 1
ATOM 762 C C . SER A 1 96 ? -14.301 10.073 28.520 1.00 78.88 96 SER A C 1
ATOM 764 O O . SER A 1 96 ? -15.204 10.037 29.356 1.00 78.88 96 SER A O 1
ATOM 766 N N . ILE A 1 97 ? -14.270 9.239 27.472 1.00 77.69 97 ILE A N 1
ATOM 767 C CA . ILE A 1 97 ? -15.258 8.169 27.251 1.00 77.69 97 ILE A CA 1
ATOM 768 C C . ILE A 1 97 ? -15.451 7.285 28.494 1.00 77.69 97 ILE A C 1
ATOM 770 O O . ILE A 1 97 ? -16.585 6.974 28.844 1.00 77.69 97 ILE A O 1
ATOM 774 N N . ASP A 1 98 ? -14.376 6.966 29.220 1.00 78.25 98 ASP A N 1
ATOM 775 C CA . ASP A 1 98 ? -14.440 6.130 30.424 1.00 78.25 98 ASP A CA 1
ATOM 776 C C . ASP A 1 98 ? -15.271 6.782 31.537 1.00 78.25 98 ASP A C 1
ATOM 778 O O . ASP A 1 98 ? -16.043 6.108 32.213 1.00 78.25 98 ASP A O 1
ATOM 782 N N . ALA A 1 99 ? -15.190 8.108 31.693 1.00 77.56 99 ALA A N 1
ATOM 783 C CA . ALA A 1 99 ? -15.987 8.837 32.680 1.00 77.56 99 ALA A CA 1
ATOM 784 C C . ALA A 1 99 ? -17.478 8.868 32.307 1.00 77.56 99 ALA A C 1
ATOM 786 O O . ALA A 1 99 ? -18.339 8.770 33.179 1.00 77.56 99 ALA A O 1
ATOM 787 N N . ILE A 1 100 ? -17.787 8.978 31.010 1.00 77.00 100 ILE A N 1
ATOM 788 C CA . ILE A 1 100 ? -19.166 8.933 30.502 1.00 77.00 100 ILE A CA 1
ATOM 789 C C . ILE A 1 100 ? -19.751 7.530 30.686 1.00 77.00 100 ILE A C 1
ATOM 791 O O . ILE A 1 100 ? -20.892 7.396 31.121 1.00 77.00 100 ILE A O 1
ATOM 795 N N . ILE A 1 101 ? -18.963 6.495 30.386 1.00 80.56 101 ILE A N 1
ATOM 796 C CA . ILE A 1 101 ? -19.358 5.096 30.556 1.00 80.56 101 ILE A CA 1
ATOM 797 C C . ILE A 1 101 ? -19.607 4.789 32.035 1.00 80.56 101 ILE A C 1
ATOM 799 O O . ILE A 1 101 ? -20.654 4.240 32.364 1.00 80.56 101 ILE A O 1
ATOM 803 N N . ASN A 1 102 ? -18.700 5.192 32.928 1.00 81.31 102 ASN A N 1
ATOM 804 C CA . ASN A 1 102 ? -18.858 4.970 34.366 1.00 81.31 102 ASN A CA 1
ATOM 805 C C . ASN A 1 102 ? -20.119 5.649 34.916 1.00 81.31 102 ASN A C 1
ATOM 807 O O . ASN A 1 102 ? -20.865 5.018 35.650 1.00 81.31 102 ASN A O 1
ATOM 811 N N . ARG A 1 103 ? -20.417 6.884 34.486 1.00 77.88 103 ARG A N 1
ATOM 812 C CA . ARG A 1 103 ? -21.643 7.600 34.878 1.00 77.88 103 ARG A CA 1
ATOM 813 C C . ARG A 1 103 ? -22.933 6.956 34.352 1.00 77.88 103 ARG A C 1
ATOM 815 O O . ARG A 1 103 ? -23.994 7.215 34.897 1.00 77.88 103 ARG A O 1
ATOM 822 N N . TYR A 1 104 ? -22.871 6.194 33.261 1.00 76.19 104 TYR A N 1
ATOM 823 C CA . TYR A 1 104 ? -24.041 5.505 32.704 1.00 76.19 104 TYR A CA 1
ATOM 824 C C . T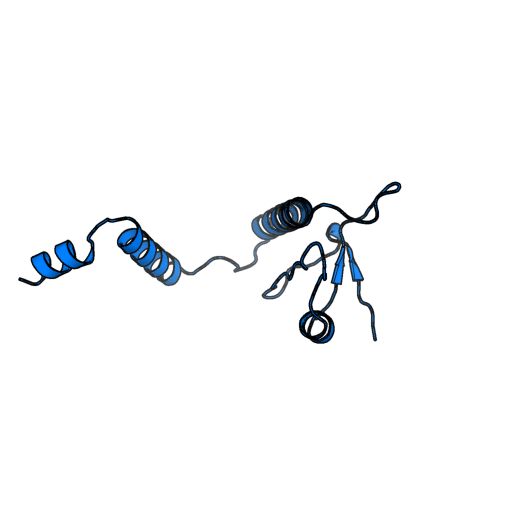YR A 1 104 ? -24.364 4.194 33.439 1.00 76.19 104 TYR A C 1
ATOM 826 O O . TYR A 1 104 ? -25.510 3.753 33.417 1.00 76.19 104 TYR A O 1
ATOM 834 N N . TYR A 1 105 ? -23.356 3.557 34.044 1.00 75.56 105 TYR A N 1
ATOM 835 C CA . TYR A 1 105 ? -23.517 2.325 34.824 1.00 75.56 105 TYR A CA 1
ATOM 836 C C . TYR A 1 105 ? -23.757 2.565 36.326 1.00 75.56 105 TYR A C 1
ATOM 838 O O . TYR A 1 105 ? -24.048 1.602 37.037 1.00 75.56 105 TYR A O 1
ATOM 846 N N . GLU A 1 106 ? -23.641 3.812 36.793 1.00 56.94 106 GLU A N 1
ATOM 847 C CA . GLU A 1 106 ? -24.207 4.291 38.067 1.00 56.94 106 GLU A CA 1
ATOM 848 C C . GLU A 1 106 ? -25.711 4.573 37.936 1.00 56.94 106 GLU A C 1
ATOM 850 O O . GLU A 1 106 ? -26.449 4.227 38.888 1.00 56.94 106 GLU A O 1
#

Radius of gyration: 20.25 Å; chains: 1; bounding box: 43×31×56 Å

Sequence (106 aa):
PNNDTCFLEDFVMDKKTALFFGTEKDGLSKEVMQEADGFLKIPMVGFTESLNISVSAAIILQHLSTKLRRQALPWQLSDSEKMDIRLEWTKKSINSIDAIINRYYE

pLDDT: mean 87.08, std 10.52, range [37.47, 97.12]

Secondary structure (DSSP, 8-state):
----EEETTT----S-------BTTTBS-HHHHHH-S-EEEPPP-SS-S---HHHHHHHHHHHHHHHHHHS----SPPHHHHHHHHHHHHHHHSTTHHHHHHHHH-